Protein AF-A0A953RWY1-F1 (afdb_monomer_lite)

Radius of gyration: 19.35 Å; chains: 1; bounding box: 49×41×42 Å

Foldseek 3Di:
DDPDPPDPCLDCVNLPDPSNCVVVVNPVVVVVVVVLQDKDWDDDPQWIWIDGDHDIDTQGGCVVPPVSSVVSSVVVSVVVVVVVVVVVVVD

Sequence (91 aa):
MREAPPDRDDSYHKLGPRKFSEVHHLHIPAVVARLSAKPFIRVESGVFVGRFGDQEYELGSTEGGLARAIRRMSELQRETQADVEVLSLLN

pLDDT: mean 83.15, std 13.39, range [43.81, 97.69]

Secondary structure (DSSP, 8-state):
-PPPPPPTTS-HHHHHHHHHHHHTT--HHHHHHHHHTSPEEEEETTEEEEEETTEEEEEEEGGG-HHHHHHHHHHHHHHHHHHHHHHHT--

Structure (mmCIF, N/CA/C/O backbone):
data_AF-A0A953RWY1-F1
#
_entry.id   AF-A0A953RWY1-F1
#
loop_
_atom_site.group_PDB
_atom_site.id
_atom_site.type_symbol
_atom_site.label_atom_id
_atom_site.label_alt_id
_atom_site.label_comp_id
_atom_site.label_asym_id
_atom_site.label_entity_id
_atom_site.label_seq_id
_atom_site.pdbx_PDB_ins_code
_atom_site.Cartn_x
_atom_site.Cartn_y
_atom_site.Cartn_z
_atom_site.occupancy
_atom_site.B_iso_or_equiv
_atom_site.auth_seq_id
_atom_site.auth_comp_id
_atom_site.auth_asym_id
_atom_site.auth_atom_id
_atom_site.pdbx_PDB_model_num
ATOM 1 N N . MET A 1 1 ? 34.652 10.263 -7.275 1.00 43.81 1 MET A N 1
ATOM 2 C CA . MET A 1 1 ? 34.175 9.846 -8.609 1.00 43.81 1 MET A CA 1
ATOM 3 C C . MET A 1 1 ? 32.665 10.018 -8.629 1.00 43.81 1 MET A C 1
ATOM 5 O O . MET A 1 1 ? 32.008 9.397 -7.809 1.00 43.81 1 MET A O 1
ATOM 9 N N . ARG A 1 2 ? 32.123 10.924 -9.454 1.00 47.06 2 ARG A N 1
ATOM 10 C CA . ARG A 1 2 ? 30.682 10.940 -9.761 1.00 47.06 2 ARG A CA 1
ATOM 11 C C . ARG A 1 2 ? 30.480 9.926 -10.880 1.00 47.06 2 ARG A C 1
ATOM 13 O O . ARG A 1 2 ? 31.183 10.029 -11.882 1.00 47.06 2 ARG A O 1
ATOM 20 N N . GLU A 1 3 ? 29.598 8.951 -10.684 1.00 51.50 3 GLU A N 1
ATOM 21 C CA . GLU A 1 3 ? 29.174 8.073 -11.774 1.00 51.50 3 GLU A CA 1
ATOM 22 C C . GLU A 1 3 ? 28.648 8.938 -12.923 1.00 51.50 3 GLU A C 1
ATOM 24 O O . GLU A 1 3 ? 27.935 9.924 -12.700 1.00 51.50 3 GLU A O 1
ATOM 29 N N . ALA A 1 4 ? 29.082 8.625 -14.144 1.00 55.59 4 ALA A N 1
ATOM 30 C CA . ALA A 1 4 ? 28.544 9.256 -15.337 1.00 55.59 4 ALA A CA 1
ATOM 31 C C . ALA A 1 4 ? 27.024 9.010 -15.370 1.00 55.59 4 ALA A C 1
ATOM 33 O O . ALA A 1 4 ? 26.589 7.924 -14.983 1.00 55.59 4 ALA A O 1
ATOM 34 N N . PRO A 1 5 ? 26.203 9.994 -15.784 1.00 59.28 5 PRO A N 1
ATOM 35 C CA . PRO A 1 5 ? 24.769 9.769 -15.921 1.00 59.28 5 PRO A CA 1
ATOM 36 C C . PRO A 1 5 ? 24.536 8.558 -16.840 1.00 59.28 5 PRO A C 1
ATOM 38 O O . PRO A 1 5 ? 25.279 8.423 -17.816 1.00 59.28 5 PRO A O 1
ATOM 41 N N . PRO A 1 6 ? 23.550 7.689 -16.539 1.00 59.38 6 PRO A N 1
ATOM 42 C CA . PRO A 1 6 ? 23.281 6.508 -17.351 1.00 59.38 6 PRO A CA 1
ATOM 43 C C . PRO A 1 6 ? 23.104 6.924 -18.811 1.00 59.38 6 PRO A C 1
ATOM 45 O O . PRO A 1 6 ? 22.459 7.938 -19.113 1.00 59.38 6 PRO A O 1
ATOM 48 N N . ASP A 1 7 ? 23.765 6.182 -19.695 1.00 62.91 7 ASP A N 1
ATOM 49 C CA . ASP A 1 7 ? 23.763 6.436 -21.126 1.00 62.91 7 ASP A CA 1
ATOM 50 C C . ASP A 1 7 ? 22.313 6.460 -21.632 1.00 62.91 7 ASP A C 1
ATOM 52 O O . ASP A 1 7 ? 21.542 5.535 -21.397 1.00 62.91 7 ASP A O 1
ATOM 56 N N . ARG A 1 8 ? 21.903 7.529 -22.327 1.00 63.62 8 ARG A N 1
ATOM 57 C CA . ARG A 1 8 ? 20.497 7.740 -22.733 1.00 63.62 8 ARG A CA 1
ATOM 58 C C . ARG A 1 8 ? 19.982 6.677 -23.711 1.00 63.62 8 ARG A C 1
ATOM 60 O O . ARG A 1 8 ? 18.812 6.735 -24.106 1.00 63.62 8 ARG A O 1
ATOM 67 N N . ASP A 1 9 ? 20.840 5.771 -24.161 1.00 76.75 9 ASP A N 1
ATOM 68 C CA . ASP A 1 9 ? 20.512 4.653 -25.040 1.00 76.75 9 ASP A CA 1
ATOM 69 C C . ASP A 1 9 ? 19.940 3.430 -24.318 1.00 76.75 9 ASP A C 1
ATOM 71 O O . ASP A 1 9 ? 19.271 2.625 -24.966 1.00 76.75 9 ASP A O 1
ATOM 75 N N . ASP A 1 10 ? 20.061 3.332 -22.991 1.00 83.19 10 ASP A N 1
ATOM 76 C CA . ASP A 1 10 ? 19.478 2.229 -22.217 1.00 83.19 10 ASP A CA 1
ATOM 77 C C . ASP A 1 10 ? 18.065 2.514 -21.668 1.00 83.19 10 ASP A C 1
ATOM 79 O O . ASP A 1 10 ? 17.511 1.723 -20.903 1.00 83.19 10 ASP A O 1
ATOM 83 N N . SER A 1 11 ? 17.459 3.640 -22.057 1.00 85.81 11 SER A N 1
ATOM 84 C CA . SER A 1 11 ? 16.151 4.066 -21.547 1.00 85.81 11 SER A CA 1
ATOM 85 C C . SER A 1 11 ? 15.010 3.118 -21.942 1.00 85.81 11 SER A C 1
ATOM 87 O O . SER A 1 11 ? 14.977 2.565 -23.044 1.00 85.81 11 SER A O 1
ATOM 89 N N . TYR A 1 12 ? 14.005 2.991 -21.064 1.00 84.69 12 TYR A N 1
ATOM 90 C CA . TYR A 1 12 ? 12.842 2.110 -21.260 1.00 84.69 12 TYR A CA 1
ATOM 91 C C . TYR A 1 12 ? 12.142 2.319 -22.609 1.00 84.69 12 TYR A C 1
ATOM 93 O O . TYR A 1 12 ? 11.807 1.356 -23.295 1.00 84.69 12 TYR A O 1
ATOM 101 N N . HIS A 1 13 ? 11.958 3.578 -23.017 1.00 84.81 13 HIS A N 1
ATOM 102 C CA . HIS A 1 13 ? 11.285 3.919 -24.271 1.00 84.81 13 HIS A CA 1
ATOM 103 C C . HIS A 1 13 ? 12.104 3.574 -25.524 1.00 84.81 13 HIS A C 1
ATOM 105 O O . HIS A 1 13 ? 11.512 3.397 -26.584 1.00 84.81 13 HIS A O 1
ATOM 111 N N . LYS A 1 14 ? 13.435 3.458 -25.415 1.00 89.62 14 LYS A N 1
ATOM 112 C CA . LYS A 1 14 ? 14.311 3.054 -26.525 1.00 89.62 14 LYS A CA 1
ATOM 113 C C . LYS A 1 14 ? 14.523 1.544 -26.591 1.00 89.62 14 LYS A C 1
ATOM 115 O O . LYS A 1 14 ? 14.454 0.969 -27.672 1.00 89.62 14 LYS A O 1
ATOM 120 N N . LEU A 1 15 ? 14.773 0.899 -25.451 1.00 89.94 15 LEU A N 1
ATOM 121 C CA . LEU A 1 15 ? 15.007 -0.547 -25.391 1.00 89.94 15 LEU A CA 1
ATOM 122 C C . LEU A 1 15 ? 13.712 -1.360 -25.508 1.00 89.94 15 LEU A C 1
ATOM 124 O O . LEU A 1 15 ? 13.729 -2.512 -25.944 1.00 89.94 15 LEU A O 1
ATOM 128 N N . GLY A 1 16 ? 12.586 -0.773 -25.109 1.00 89.38 16 GLY A N 1
ATOM 129 C CA . GLY A 1 16 ? 11.335 -1.490 -24.930 1.00 89.38 16 GLY A CA 1
ATOM 130 C C . GLY A 1 16 ? 11.365 -2.428 -23.712 1.00 89.38 16 GLY A C 1
ATOM 131 O O . GLY A 1 16 ? 12.422 -2.715 -23.145 1.00 89.38 16 GLY A O 1
ATOM 132 N N . PRO A 1 17 ? 10.201 -2.950 -23.287 1.00 85.62 17 PRO A N 1
ATOM 133 C CA . PRO A 1 17 ? 10.047 -3.539 -21.955 1.00 85.62 17 PRO A CA 1
ATOM 134 C C . PRO A 1 17 ? 10.910 -4.784 -21.710 1.00 85.62 17 PRO A C 1
ATOM 136 O O . PRO A 1 17 ? 11.478 -4.934 -20.632 1.00 85.62 17 PRO A O 1
ATOM 139 N N . ARG A 1 18 ? 11.026 -5.672 -22.709 1.00 88.50 18 ARG A N 1
ATOM 140 C CA . ARG A 1 18 ? 11.775 -6.937 -22.584 1.00 88.50 18 ARG A CA 1
ATOM 141 C C . ARG A 1 18 ? 13.282 -6.701 -22.504 1.00 88.50 18 ARG A C 1
ATOM 143 O O . ARG A 1 18 ? 13.915 -7.137 -21.553 1.00 88.50 18 ARG A O 1
ATOM 150 N N . LYS A 1 19 ? 13.839 -5.937 -23.447 1.00 90.44 19 LYS A N 1
ATOM 151 C CA . LYS A 1 19 ? 15.283 -5.676 -23.502 1.00 90.44 19 LYS A CA 1
ATOM 152 C C . LYS A 1 19 ? 15.755 -4.776 -22.361 1.00 90.44 19 LYS A C 1
ATOM 154 O O . LYS A 1 19 ? 16.837 -4.992 -21.833 1.00 90.44 19 LYS A O 1
ATOM 159 N N . PHE A 1 20 ? 14.927 -3.824 -21.927 1.00 89.31 20 PHE A N 1
ATOM 160 C CA . PHE A 1 20 ? 15.190 -3.046 -20.715 1.00 89.31 20 PHE A CA 1
ATOM 161 C C . PHE A 1 20 ? 15.294 -3.953 -19.482 1.00 89.31 20 PHE A C 1
ATOM 163 O O . PHE A 1 20 ? 16.207 -3.810 -18.677 1.00 89.31 20 PHE A O 1
ATOM 170 N N . SER A 1 21 ? 14.395 -4.933 -19.361 1.00 89.25 21 SER A N 1
ATOM 171 C CA . SER A 1 21 ? 14.428 -5.916 -18.278 1.00 89.25 21 SER A CA 1
ATOM 172 C C . SER A 1 21 ? 15.703 -6.760 -18.278 1.00 89.25 21 SER A C 1
ATOM 174 O O . SER A 1 21 ? 16.252 -7.022 -17.215 1.00 89.25 21 SER A O 1
ATOM 176 N N . GLU A 1 22 ? 16.167 -7.185 -19.453 1.00 90.19 22 GLU A N 1
ATOM 177 C CA . GLU A 1 22 ? 17.379 -7.997 -19.609 1.00 90.19 22 GLU A CA 1
ATOM 178 C C . GLU A 1 22 ? 18.646 -7.202 -19.277 1.00 90.19 22 GLU A C 1
ATOM 180 O O . GLU A 1 22 ? 19.453 -7.660 -18.471 1.00 90.19 22 GLU A O 1
ATOM 185 N N . VAL A 1 23 ? 18.793 -6.001 -19.851 1.00 92.44 23 VAL A N 1
ATOM 186 C CA . VAL A 1 23 ? 19.963 -5.122 -19.657 1.00 92.44 23 VAL A CA 1
ATOM 187 C C . VAL A 1 23 ? 20.111 -4.699 -18.197 1.00 92.44 23 VAL A C 1
ATOM 189 O O . VAL A 1 23 ? 21.221 -4.657 -17.679 1.00 92.44 23 VAL A O 1
ATOM 192 N N . HIS A 1 24 ? 18.992 -4.427 -17.521 1.00 87.75 24 HIS A N 1
ATOM 193 C CA . HIS A 1 24 ? 18.979 -3.983 -16.124 1.00 87.75 24 HIS A CA 1
ATOM 194 C C . HIS A 1 24 ? 18.743 -5.123 -15.124 1.00 87.75 24 HIS A C 1
ATOM 196 O O . HIS A 1 24 ? 18.520 -4.864 -13.942 1.00 87.75 24 HIS A O 1
ATOM 202 N N . HIS A 1 25 ? 18.759 -6.380 -15.582 1.00 90.31 25 HIS A N 1
ATOM 203 C CA . HIS A 1 25 ? 18.527 -7.574 -14.758 1.00 90.31 25 HIS A CA 1
ATOM 204 C C . HIS A 1 25 ? 17.270 -7.487 -13.872 1.00 90.31 25 HIS A C 1
ATOM 206 O O . HIS A 1 25 ? 17.238 -7.957 -12.732 1.00 90.31 25 HIS A O 1
ATOM 212 N N . LEU A 1 26 ? 16.208 -6.874 -14.393 1.00 89.50 26 LEU A N 1
ATOM 213 C CA . LEU A 1 26 ? 14.959 -6.705 -13.667 1.00 89.50 26 LEU A CA 1
ATOM 214 C C . LEU A 1 26 ? 14.142 -7.990 -13.751 1.00 89.50 26 LEU A C 1
ATOM 216 O O . LEU A 1 26 ? 13.801 -8.463 -14.832 1.00 89.50 26 LEU A O 1
ATOM 220 N N . HIS A 1 27 ? 13.748 -8.529 -12.603 1.00 87.62 27 HIS A N 1
ATOM 221 C CA . HIS A 1 27 ? 12.749 -9.588 -12.549 1.00 87.62 27 HIS A CA 1
ATOM 222 C C . HIS A 1 27 ? 11.358 -8.956 -12.423 1.00 87.62 27 HIS A C 1
ATOM 224 O O . HIS A 1 27 ? 10.827 -8.810 -11.319 1.00 87.62 27 HIS A O 1
ATOM 230 N N . ILE A 1 28 ? 10.778 -8.537 -13.554 1.00 82.25 28 ILE A N 1
ATOM 231 C CA . ILE A 1 28 ? 9.510 -7.781 -13.594 1.00 82.25 28 ILE A CA 1
ATOM 232 C C . ILE A 1 28 ? 8.396 -8.442 -12.766 1.00 82.25 28 ILE A C 1
ATOM 234 O O . ILE A 1 28 ? 7.783 -7.728 -11.973 1.00 82.25 28 ILE A O 1
ATOM 238 N N . PRO A 1 29 ? 8.165 -9.772 -12.823 1.00 82.62 29 PRO A N 1
ATOM 239 C CA . PRO A 1 29 ? 7.153 -10.405 -11.978 1.00 82.62 29 PRO A CA 1
ATOM 240 C C . PRO A 1 29 ? 7.417 -10.246 -10.474 1.00 82.62 29 PRO A C 1
ATOM 242 O O . PRO A 1 29 ? 6.480 -10.028 -9.716 1.00 82.62 29 PRO A O 1
ATOM 245 N N . ALA A 1 30 ? 8.680 -10.285 -10.031 1.00 81.81 30 ALA A N 1
ATOM 246 C CA . ALA A 1 30 ? 9.013 -10.086 -8.615 1.00 81.81 30 ALA A CA 1
ATOM 247 C C . ALA A 1 30 ? 8.879 -8.617 -8.199 1.00 81.81 30 ALA A C 1
ATOM 249 O O . ALA A 1 30 ? 8.449 -8.332 -7.084 1.00 81.81 30 ALA A O 1
ATOM 250 N N . VAL A 1 31 ? 9.209 -7.678 -9.091 1.00 83.38 31 VAL A N 1
ATOM 251 C CA . VAL A 1 31 ? 8.980 -6.247 -8.850 1.00 83.38 31 VAL A CA 1
ATOM 252 C C . VAL A 1 31 ? 7.485 -5.974 -8.706 1.00 83.38 31 VAL A C 1
ATOM 254 O O . VAL A 1 31 ? 7.087 -5.335 -7.737 1.00 83.38 31 VAL A O 1
ATOM 257 N N . VAL A 1 32 ? 6.657 -6.498 -9.615 1.00 79.88 32 VAL A N 1
ATOM 258 C CA . VAL A 1 32 ? 5.195 -6.373 -9.538 1.00 79.88 32 VAL A CA 1
ATOM 259 C C . VAL A 1 32 ? 4.670 -7.023 -8.264 1.00 79.88 32 VAL A C 1
ATOM 261 O O . VAL A 1 32 ? 3.981 -6.350 -7.511 1.00 79.88 32 VAL A O 1
ATOM 264 N N . ALA A 1 33 ? 5.065 -8.260 -7.949 1.00 76.69 33 ALA A N 1
ATOM 265 C CA . ALA A 1 33 ? 4.654 -8.933 -6.716 1.00 76.69 33 ALA A CA 1
ATOM 266 C C . ALA A 1 33 ? 5.015 -8.115 -5.465 1.00 76.69 33 ALA A C 1
ATOM 268 O O . ALA A 1 33 ? 4.185 -7.938 -4.578 1.00 76.69 33 ALA A O 1
ATOM 269 N N . ARG A 1 34 ? 6.220 -7.534 -5.416 1.00 77.69 34 ARG A N 1
ATOM 270 C CA . ARG A 1 34 ? 6.659 -6.677 -4.306 1.00 77.69 34 ARG A CA 1
ATOM 271 C C . ARG A 1 34 ? 5.886 -5.360 -4.232 1.00 77.69 34 ARG A C 1
ATOM 273 O O . ARG A 1 34 ? 5.628 -4.879 -3.134 1.00 77.69 34 ARG A O 1
ATOM 280 N N . LEU A 1 35 ? 5.551 -4.753 -5.370 1.00 73.38 35 LEU A N 1
ATOM 281 C CA . LEU A 1 35 ? 4.739 -3.535 -5.420 1.00 73.38 35 LEU A CA 1
ATOM 282 C C . LEU A 1 35 ? 3.287 -3.814 -5.025 1.00 73.38 35 LEU A C 1
ATOM 284 O O . LEU A 1 35 ? 2.712 -3.026 -4.286 1.00 73.38 35 LEU A O 1
ATOM 288 N N . SER A 1 36 ? 2.724 -4.939 -5.456 1.00 69.19 36 SER A N 1
ATOM 289 C CA . SER A 1 36 ? 1.386 -5.394 -5.073 1.00 69.19 36 SER A CA 1
ATOM 290 C C . SER A 1 36 ? 1.310 -5.806 -3.603 1.00 69.19 36 SER A C 1
ATOM 292 O O . SER A 1 36 ? 0.280 -5.612 -2.971 1.00 69.19 36 SER A O 1
ATOM 294 N N . ALA A 1 37 ? 2.407 -6.315 -3.037 1.00 71.38 37 ALA A N 1
ATOM 295 C CA . ALA A 1 37 ? 2.526 -6.605 -1.613 1.00 71.38 37 ALA A CA 1
ATOM 296 C C . ALA A 1 37 ? 2.805 -5.358 -0.757 1.00 71.38 37 ALA A C 1
ATOM 298 O O . ALA A 1 37 ? 2.864 -5.469 0.467 1.00 71.38 37 ALA A O 1
ATOM 299 N N . LYS A 1 38 ? 3.011 -4.166 -1.347 1.00 77.81 38 LYS A N 1
ATOM 300 C CA . LYS A 1 38 ? 3.185 -2.960 -0.531 1.00 77.81 38 LYS A CA 1
ATOM 301 C C . LYS A 1 38 ? 1.863 -2.627 0.157 1.00 77.81 38 LYS A C 1
ATOM 303 O O . LYS A 1 38 ? 0.863 -2.435 -0.534 1.00 77.81 38 LYS A O 1
ATOM 308 N N . PRO A 1 39 ? 1.864 -2.491 1.491 1.00 76.56 39 PRO A N 1
ATOM 309 C CA . PRO A 1 39 ? 0.680 -2.042 2.192 1.00 76.56 39 PRO A CA 1
ATOM 310 C C . PRO A 1 39 ? 0.290 -0.640 1.711 1.00 76.56 39 PRO A C 1
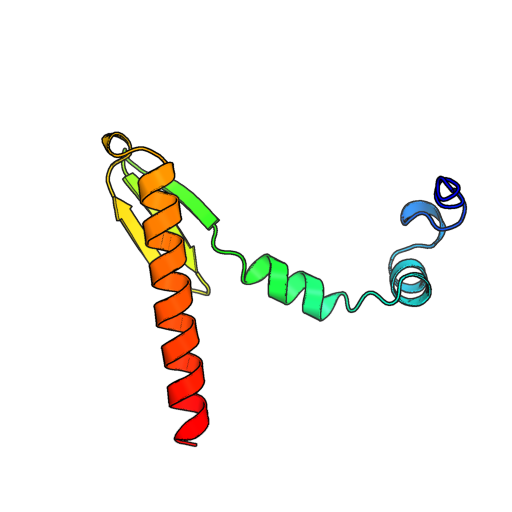ATOM 312 O O . PRO A 1 39 ? 1.142 0.251 1.644 1.00 76.56 39 PRO A O 1
ATOM 315 N N . PHE A 1 40 ? -0.985 -0.444 1.371 1.00 88.06 40 PHE A N 1
ATOM 316 C CA . PHE A 1 40 ? -1.522 0.885 1.068 1.00 88.06 40 PHE A CA 1
ATOM 317 C C . PHE A 1 40 ? -2.344 1.394 2.251 1.00 88.06 40 PHE A C 1
ATOM 319 O O . PHE A 1 40 ? -2.959 0.598 2.954 1.00 88.06 40 PHE A O 1
ATOM 326 N N . ILE A 1 41 ? -2.377 2.716 2.441 1.00 92.81 41 ILE A N 1
ATOM 327 C CA . ILE A 1 41 ? -3.244 3.398 3.411 1.00 92.81 41 ILE A CA 1
ATOM 328 C C . ILE A 1 41 ? -4.110 4.407 2.652 1.00 92.81 41 ILE A C 1
ATOM 330 O O . ILE A 1 41 ? -3.581 5.217 1.890 1.00 92.81 41 ILE A O 1
ATOM 334 N N . ARG A 1 42 ? -5.427 4.364 2.859 1.00 94.69 42 ARG A N 1
ATOM 335 C CA . ARG A 1 42 ? -6.402 5.348 2.363 1.00 94.69 42 ARG A CA 1
ATOM 336 C C . ARG A 1 42 ? -7.221 5.921 3.521 1.00 94.69 42 ARG A C 1
ATOM 338 O O . ARG A 1 42 ? -7.083 5.475 4.657 1.00 94.69 42 ARG A O 1
ATOM 345 N N . VAL A 1 43 ? -8.044 6.926 3.237 1.00 96.12 43 VAL A N 1
ATOM 346 C CA . VAL A 1 43 ? -8.972 7.514 4.214 1.00 96.12 43 VAL A CA 1
ATOM 347 C C . VAL A 1 43 ? -10.401 7.219 3.786 1.00 96.12 43 VAL A C 1
ATOM 349 O O . VAL A 1 43 ? -10.764 7.496 2.645 1.00 96.12 43 VAL A O 1
ATOM 352 N N . GLU A 1 44 ? -11.205 6.709 4.713 1.00 96.31 44 GLU A N 1
ATOM 353 C CA . GLU A 1 44 ? -12.640 6.487 4.543 1.00 96.31 44 GLU A CA 1
ATOM 354 C C . GLU A 1 44 ? -13.384 7.038 5.755 1.00 96.31 44 GLU A C 1
ATOM 356 O O . GLU A 1 44 ? -13.064 6.690 6.885 1.00 96.31 44 GLU A O 1
ATOM 361 N N . SER A 1 45 ? -14.360 7.922 5.534 1.00 95.25 45 SER A N 1
ATOM 362 C CA . SER A 1 45 ? -15.260 8.425 6.589 1.00 95.25 45 SER A CA 1
ATOM 363 C C . SER A 1 45 ? -14.560 8.914 7.875 1.00 95.25 45 SER A C 1
ATOM 365 O O . SER A 1 45 ? -15.076 8.728 8.972 1.00 95.25 45 SER A O 1
ATOM 367 N N . GLY A 1 46 ? -13.384 9.544 7.756 1.00 96.25 46 GLY A N 1
ATOM 368 C CA . GLY A 1 46 ? -12.608 10.043 8.905 1.00 96.25 46 GLY A CA 1
ATOM 369 C C . GLY A 1 46 ? -11.712 8.999 9.581 1.00 96.25 46 GLY A C 1
ATOM 370 O O . GLY A 1 46 ? -11.199 9.234 10.673 1.00 96.25 46 GLY A O 1
ATOM 371 N N . VAL A 1 47 ? -11.488 7.858 8.935 1.00 97.38 47 VAL A N 1
ATOM 372 C CA . VAL A 1 47 ? -10.688 6.744 9.446 1.00 97.38 47 VAL A CA 1
ATOM 373 C C . VAL A 1 47 ? -9.613 6.370 8.430 1.00 97.38 47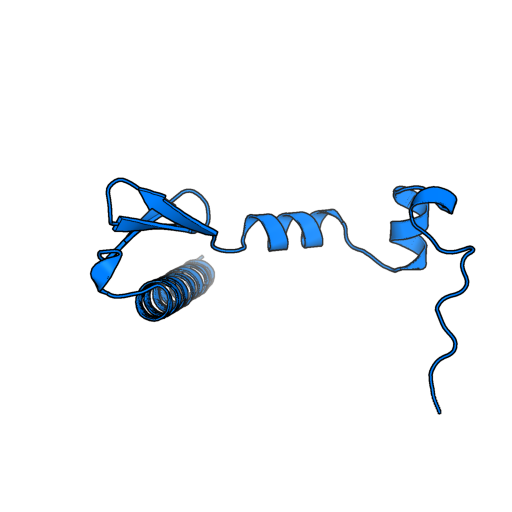 VAL A C 1
ATOM 375 O O . VAL A 1 47 ? -9.846 6.380 7.222 1.00 97.38 47 VAL A O 1
ATOM 378 N N . PHE A 1 48 ? -8.411 6.055 8.906 1.00 97.69 48 PHE A N 1
ATOM 379 C CA . PHE A 1 48 ? -7.374 5.456 8.077 1.00 97.69 48 PHE A CA 1
ATOM 380 C C . PHE A 1 48 ? -7.655 3.964 7.893 1.00 97.69 48 PHE A C 1
ATOM 382 O O . PHE A 1 48 ? -7.760 3.225 8.869 1.00 97.69 48 PHE A O 1
ATOM 389 N N . VAL A 1 49 ? -7.712 3.517 6.641 1.00 96.56 49 VAL A N 1
ATOM 390 C CA . VAL A 1 49 ? -7.906 2.112 6.265 1.00 96.56 49 VAL A CA 1
ATOM 391 C C . VAL A 1 49 ? -6.670 1.633 5.517 1.00 96.56 49 VAL A C 1
ATOM 393 O O . VAL A 1 49 ? -6.241 2.259 4.546 1.00 96.56 49 VAL A O 1
ATOM 396 N N . GLY A 1 50 ? -6.074 0.542 5.986 1.00 93.62 50 GLY A N 1
ATOM 397 C CA . GLY A 1 50 ? -4.932 -0.109 5.360 1.00 93.62 50 GLY A CA 1
A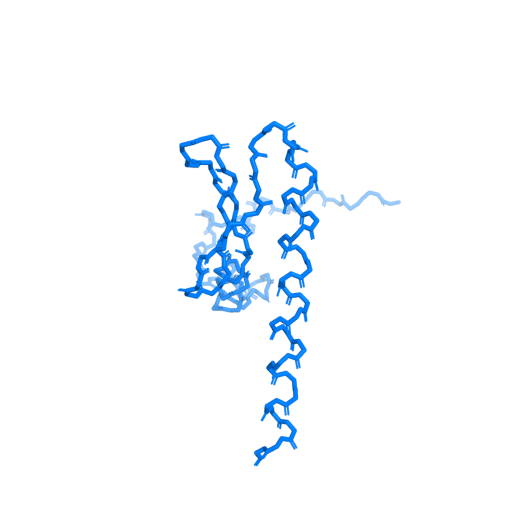TOM 398 C C . GLY A 1 50 ? -5.337 -1.374 4.620 1.00 93.62 50 GLY A C 1
ATOM 399 O O . GLY A 1 50 ? -6.231 -2.073 5.079 1.00 93.62 50 GLY A O 1
ATOM 400 N N . ARG A 1 51 ? -4.660 -1.724 3.525 1.00 89.38 51 ARG A N 1
ATOM 401 C CA . ARG A 1 51 ? -4.763 -3.065 2.923 1.00 89.38 51 ARG A CA 1
ATOM 402 C C . ARG A 1 51 ? -3.399 -3.716 2.848 1.00 89.38 51 ARG A C 1
ATOM 404 O O . ARG A 1 51 ? -2.432 -3.080 2.424 1.00 89.38 51 ARG A O 1
ATOM 411 N N . PHE A 1 52 ? -3.347 -4.992 3.201 1.00 85.69 52 PHE A N 1
ATOM 412 C CA . PHE A 1 52 ? -2.190 -5.852 2.997 1.00 85.69 52 PHE A CA 1
ATOM 413 C C . PHE A 1 52 ? -2.657 -7.197 2.443 1.00 85.69 52 PHE A C 1
ATOM 415 O O . PHE A 1 52 ? -3.557 -7.821 3.003 1.00 85.69 52 PHE A O 1
ATOM 422 N N . GLY A 1 53 ? -2.094 -7.612 1.306 1.00 81.75 53 GLY A N 1
ATOM 423 C CA . GLY A 1 53 ? -2.632 -8.739 0.542 1.00 81.75 53 GLY A CA 1
ATOM 424 C C . GLY A 1 53 ? -4.097 -8.496 0.162 1.00 81.75 53 GLY A C 1
ATOM 425 O O . GLY A 1 53 ? -4.437 -7.462 -0.421 1.00 81.75 53 GLY A O 1
ATOM 426 N N . ASP A 1 54 ? -4.971 -9.425 0.542 1.00 83.44 54 ASP A N 1
ATOM 427 C CA . ASP A 1 54 ? -6.413 -9.358 0.277 1.00 83.44 54 ASP A CA 1
ATOM 428 C C . ASP A 1 54 ? -7.253 -8.935 1.488 1.00 83.44 54 ASP A C 1
ATOM 430 O O . ASP A 1 54 ? -8.479 -8.993 1.440 1.00 83.44 54 ASP A O 1
ATOM 434 N N . GLN A 1 55 ? -6.606 -8.476 2.563 1.00 87.00 55 GLN A N 1
ATOM 435 C CA . GLN A 1 55 ? -7.272 -8.052 3.793 1.00 87.00 55 GLN A CA 1
ATOM 436 C C . GLN A 1 55 ? -7.183 -6.538 3.991 1.00 87.00 55 GLN A C 1
ATOM 438 O O . GLN A 1 55 ? -6.150 -5.919 3.719 1.00 87.00 55 GLN A O 1
ATOM 443 N N . GLU A 1 56 ? -8.277 -5.952 4.477 1.00 92.69 56 GLU A N 1
ATOM 444 C CA . GLU A 1 56 ? -8.364 -4.549 4.882 1.00 92.69 56 GLU A CA 1
ATOM 445 C C . GLU A 1 56 ? -8.422 -4.434 6.410 1.00 92.69 56 GLU A C 1
ATOM 447 O O . GLU A 1 56 ? -9.003 -5.280 7.090 1.00 92.69 56 GLU A O 1
ATOM 452 N N . TYR A 1 57 ? -7.815 -3.378 6.944 1.00 94.06 57 TYR A N 1
ATOM 453 C CA . TYR A 1 57 ? -7.667 -3.142 8.373 1.00 94.06 57 TYR A CA 1
ATOM 454 C C . TYR A 1 57 ? -7.967 -1.691 8.710 1.00 94.06 57 TYR A C 1
ATOM 456 O O . TYR A 1 57 ? -7.474 -0.767 8.059 1.00 94.06 57 TYR A O 1
ATOM 464 N N . GLU A 1 58 ? -8.704 -1.488 9.793 1.00 96.19 58 GLU A N 1
ATOM 465 C CA . GLU A 1 58 ? -8.840 -0.171 10.391 1.00 96.19 58 GLU A CA 1
ATOM 466 C C . GLU A 1 58 ? -7.553 0.201 11.142 1.00 96.19 58 GLU A C 1
ATOM 468 O O . GLU A 1 58 ? -7.079 -0.534 12.010 1.00 96.19 58 GLU A O 1
ATOM 473 N N . LEU A 1 59 ? -6.968 1.351 10.805 1.00 96.50 59 LEU A N 1
ATOM 474 C CA . LEU A 1 59 ? -5.713 1.841 11.386 1.00 96.50 59 LEU A CA 1
ATOM 475 C C . LEU A 1 59 ? -5.929 2.968 12.409 1.00 96.50 59 LEU A C 1
ATOM 477 O O . LEU A 1 59 ? -4.965 3.423 13.032 1.00 96.50 59 LEU A O 1
ATOM 481 N N . GLY A 1 60 ? -7.179 3.404 12.585 1.00 96.56 60 GLY A N 1
ATOM 482 C CA . GLY A 1 60 ? -7.611 4.428 13.535 1.00 96.56 60 GLY A CA 1
ATOM 483 C C . GLY A 1 60 ? -8.085 5.733 12.885 1.00 96.56 60 GLY A C 1
ATOM 484 O O . GLY A 1 60 ? -7.913 5.959 11.688 1.00 96.56 60 GLY A O 1
ATOM 485 N N . SER A 1 61 ? -8.686 6.608 13.696 1.00 97.19 61 SER A N 1
ATOM 486 C CA . SER A 1 61 ? -9.223 7.909 13.263 1.00 97.19 61 SER A CA 1
ATOM 487 C C . SER A 1 61 ? -8.158 8.817 12.635 1.00 97.19 61 SER A C 1
ATOM 489 O O . SER A 1 61 ? -7.003 8.851 13.077 1.00 97.19 61 SER A O 1
ATOM 491 N N . THR A 1 62 ? -8.568 9.633 11.658 1.00 97.06 62 THR A N 1
ATOM 492 C CA . THR A 1 62 ? -7.721 10.669 11.054 1.00 97.06 62 THR A CA 1
ATOM 493 C C . THR A 1 62 ? -7.219 11.702 12.060 1.00 97.06 62 THR A C 1
ATOM 495 O O . THR A 1 62 ? -6.137 12.255 11.872 1.00 97.06 62 THR A O 1
ATOM 498 N N . GLU A 1 63 ? -7.939 11.903 13.167 1.00 97.25 63 GLU A N 1
ATOM 499 C CA . GLU A 1 63 ? -7.526 12.780 14.273 1.00 97.25 63 GLU A CA 1
ATOM 500 C C . GLU A 1 63 ? -6.252 12.283 14.973 1.00 97.25 63 GLU A C 1
ATOM 502 O O . GLU A 1 63 ? -5.466 13.075 15.488 1.00 97.25 63 GLU A O 1
ATOM 507 N N . GLY A 1 64 ? -6.000 10.969 14.947 1.00 94.69 64 GLY A N 1
ATOM 508 C CA . GLY A 1 64 ? -4.775 10.367 15.478 1.00 94.69 64 GLY A CA 1
ATOM 509 C C . GLY A 1 64 ? -3.534 10.624 14.614 1.00 94.69 64 GLY A C 1
ATOM 510 O O . GLY A 1 64 ? -2.411 10.382 15.068 1.00 94.69 64 GLY A O 1
ATOM 511 N N . GLY A 1 65 ? -3.727 11.127 13.391 1.00 96.00 65 GLY A N 1
ATOM 512 C CA . GLY A 1 65 ? -2.675 11.473 12.443 1.00 96.00 65 GLY A CA 1
ATOM 513 C C . GLY A 1 65 ? -2.062 10.279 11.699 1.00 96.00 65 GLY A C 1
ATOM 514 O O . GLY A 1 65 ? -2.017 9.145 12.179 1.00 96.00 65 GLY A O 1
ATOM 515 N N . LEU A 1 66 ? -1.521 10.560 10.509 1.00 95.25 66 LEU A N 1
ATOM 516 C CA . LEU A 1 66 ? -0.980 9.549 9.590 1.00 95.25 66 LEU A CA 1
ATOM 517 C C . LEU A 1 66 ? 0.176 8.733 10.192 1.00 95.25 66 LEU A C 1
ATOM 519 O O . LEU A 1 66 ? 0.298 7.541 9.925 1.00 95.25 66 LEU A O 1
ATOM 523 N N . ALA A 1 67 ? 1.016 9.347 11.030 1.00 96.88 67 ALA A N 1
ATOM 524 C CA . ALA A 1 67 ? 2.148 8.657 11.649 1.00 96.88 67 ALA A CA 1
ATOM 525 C C . ALA A 1 67 ? 1.707 7.452 12.500 1.00 96.88 67 ALA A C 1
ATOM 527 O O . ALA A 1 67 ? 2.366 6.411 12.487 1.00 96.88 67 ALA A O 1
ATOM 528 N N . ARG A 1 68 ? 0.568 7.563 13.202 1.00 96.06 68 ARG A N 1
ATOM 529 C CA . ARG A 1 68 ? -0.000 6.445 13.968 1.00 96.06 68 ARG A CA 1
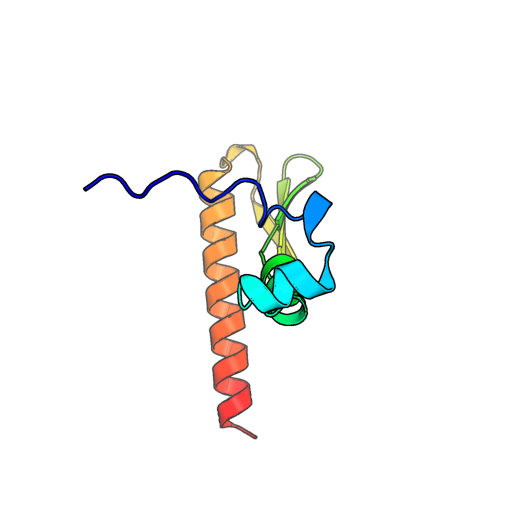ATOM 530 C C . ARG A 1 68 ? -0.520 5.343 13.048 1.00 96.06 68 ARG A C 1
ATOM 532 O O . ARG A 1 68 ? -0.223 4.177 13.297 1.00 96.06 68 ARG A O 1
ATOM 539 N N . ALA A 1 69 ? -1.199 5.708 11.961 1.00 96.06 69 ALA A N 1
ATOM 540 C CA . ALA A 1 69 ? -1.683 4.746 10.974 1.00 96.06 69 ALA A CA 1
ATOM 541 C C . ALA A 1 69 ? -0.533 3.970 10.303 1.00 96.06 69 ALA A C 1
ATOM 543 O O . ALA A 1 69 ? -0.584 2.745 10.220 1.00 96.06 69 ALA A O 1
ATOM 544 N N . ILE A 1 70 ? 0.554 4.650 9.910 1.00 94.62 70 ILE A N 1
ATOM 545 C CA . ILE A 1 70 ? 1.754 4.009 9.336 1.00 94.62 70 ILE A CA 1
ATOM 546 C C . ILE A 1 70 ? 2.370 3.011 10.320 1.00 94.62 70 ILE A C 1
ATOM 548 O O . ILE A 1 70 ? 2.753 1.903 9.931 1.00 94.62 70 ILE A O 1
ATOM 552 N N . ARG A 1 71 ? 2.467 3.388 11.600 1.00 95.31 71 ARG A N 1
ATOM 553 C CA . ARG A 1 71 ? 2.995 2.499 12.635 1.00 95.31 71 ARG A CA 1
ATOM 554 C C . ARG A 1 71 ? 2.137 1.242 12.771 1.00 95.31 71 ARG A C 1
ATOM 556 O O . ARG A 1 71 ? 2.698 0.150 12.725 1.00 95.31 71 ARG A O 1
ATOM 563 N N . ARG A 1 72 ? 0.810 1.390 12.868 1.00 95.19 72 ARG A N 1
ATOM 564 C CA . ARG A 1 72 ? -0.111 0.248 12.973 1.00 95.19 72 ARG A CA 1
ATOM 565 C C . ARG A 1 72 ? -0.027 -0.660 11.748 1.00 95.19 72 ARG A C 1
ATOM 567 O O . ARG A 1 72 ? 0.049 -1.874 11.892 1.00 95.19 72 ARG A O 1
ATOM 574 N N . MET A 1 73 ? 0.064 -0.078 10.554 1.00 93.81 73 MET A N 1
ATOM 575 C CA . MET A 1 73 ? 0.230 -0.837 9.314 1.00 93.81 73 MET A CA 1
ATOM 576 C C . MET A 1 73 ? 1.535 -1.644 9.289 1.00 93.81 73 MET A C 1
ATOM 578 O O . MET A 1 73 ? 1.565 -2.788 8.845 1.00 93.81 73 MET A O 1
ATOM 582 N N . SER A 1 74 ? 2.618 -1.059 9.803 1.00 90.75 74 SER A N 1
ATOM 583 C CA . SER A 1 74 ? 3.919 -1.731 9.894 1.00 90.75 74 SER A CA 1
ATOM 584 C C . SER A 1 74 ? 3.916 -2.871 10.917 1.00 90.75 74 SER A C 1
ATOM 586 O O . SER A 1 74 ? 4.653 -3.840 10.758 1.00 90.75 74 SER A O 1
ATOM 588 N N . GLU A 1 75 ? 3.127 -2.753 11.987 1.00 92.31 75 GLU A N 1
ATOM 589 C CA . GLU A 1 75 ? 2.916 -3.828 12.964 1.00 92.31 75 GLU A CA 1
ATOM 590 C C . GLU A 1 75 ? 2.152 -4.993 12.326 1.00 92.31 75 GLU A C 1
ATOM 592 O O . GLU A 1 75 ? 2.665 -6.108 12.337 1.00 92.31 75 GLU A O 1
ATOM 597 N N . LEU A 1 76 ? 1.029 -4.718 11.653 1.00 90.12 76 LEU A N 1
ATOM 598 C CA .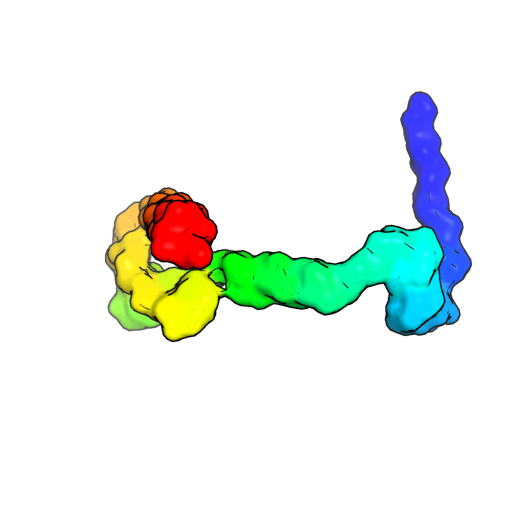 LEU A 1 76 ? 0.236 -5.725 10.931 1.00 90.12 76 LEU A CA 1
ATOM 599 C C . LEU A 1 76 ? 1.055 -6.476 9.875 1.00 90.12 76 LEU A C 1
ATOM 601 O O . LEU A 1 76 ? 0.944 -7.694 9.739 1.00 90.12 76 LEU A O 1
ATOM 605 N N . GLN A 1 77 ? 1.921 -5.764 9.148 1.00 85.81 77 GLN A N 1
ATOM 606 C CA . GLN A 1 77 ? 2.823 -6.388 8.183 1.00 85.81 77 GLN A CA 1
ATOM 607 C C . GLN A 1 77 ? 3.775 -7.390 8.853 1.00 85.81 77 GLN A C 1
ATOM 609 O O . GLN A 1 77 ? 4.017 -8.462 8.302 1.00 85.81 77 GLN A O 1
ATOM 614 N N . ARG A 1 78 ? 4.325 -7.055 10.028 1.00 85.81 78 ARG A N 1
ATOM 615 C CA . ARG A 1 78 ? 5.230 -7.949 10.768 1.00 85.81 78 ARG A CA 1
ATOM 616 C C . ARG A 1 78 ? 4.497 -9.148 11.356 1.00 85.81 78 ARG A C 1
ATOM 618 O O . ARG A 1 78 ? 5.030 -10.246 11.279 1.00 85.81 78 ARG A O 1
ATOM 625 N N . GLU A 1 79 ? 3.303 -8.936 11.905 1.00 85.00 79 GLU A N 1
ATOM 626 C CA . GLU A 1 79 ? 2.434 -10.005 12.417 1.00 85.00 79 GLU A CA 1
ATOM 627 C C . GLU A 1 79 ? 2.126 -11.016 11.299 1.00 85.00 79 GLU A C 1
ATOM 629 O O . GLU A 1 79 ? 2.426 -12.198 11.427 1.00 85.00 79 GLU A O 1
ATOM 634 N N . THR A 1 80 ? 1.679 -10.531 10.137 1.00 79.38 80 THR A N 1
ATOM 635 C CA . THR A 1 80 ? 1.342 -11.392 8.990 1.00 79.38 80 THR A CA 1
ATOM 636 C C . THR A 1 80 ? 2.566 -12.119 8.422 1.00 79.38 80 THR A C 1
ATOM 638 O O . THR A 1 80 ? 2.480 -13.283 8.038 1.00 79.38 80 THR A O 1
ATOM 641 N N . GLN A 1 81 ? 3.726 -11.454 8.359 1.00 72.69 81 GLN A N 1
ATOM 642 C CA . GLN A 1 81 ? 4.965 -12.085 7.897 1.00 72.69 81 GLN A CA 1
ATOM 643 C C . GLN A 1 81 ? 5.429 -13.196 8.853 1.00 72.69 81 GLN A C 1
ATOM 645 O O . GLN A 1 81 ? 5.884 -14.240 8.388 1.00 72.69 81 GLN A O 1
ATOM 650 N N . ALA A 1 82 ? 5.290 -12.986 10.165 1.00 71.56 82 ALA A N 1
ATOM 651 C CA . ALA A 1 82 ? 5.617 -13.991 11.172 1.00 71.56 82 ALA A CA 1
ATOM 652 C C . ALA A 1 82 ? 4.682 -15.208 11.085 1.00 71.56 82 ALA A C 1
ATOM 654 O O . ALA A 1 82 ? 5.153 -16.341 11.160 1.00 71.56 82 ALA A O 1
ATOM 655 N N . ASP A 1 83 ? 3.384 -14.994 10.851 1.00 69.94 83 ASP A N 1
ATOM 656 C CA . ASP A 1 83 ? 2.418 -16.086 10.677 1.00 69.94 83 ASP A CA 1
ATOM 657 C C . ASP A 1 83 ? 2.735 -16.946 9.446 1.00 69.94 83 ASP A C 1
ATOM 659 O O . ASP A 1 83 ? 2.680 -18.175 9.509 1.00 69.94 83 ASP A O 1
ATOM 663 N N . VAL A 1 84 ? 3.124 -16.319 8.330 1.00 64.00 84 VAL A N 1
ATOM 664 C CA . VAL A 1 84 ? 3.540 -17.037 7.114 1.00 64.00 84 VAL A CA 1
ATOM 665 C C . VAL A 1 84 ? 4.798 -17.878 7.365 1.00 64.00 84 VAL A C 1
ATOM 667 O O . VAL A 1 84 ? 4.856 -19.026 6.923 1.00 64.00 84 VAL A O 1
ATOM 670 N N . GLU A 1 85 ? 5.784 -17.351 8.098 1.00 60.00 85 GLU A N 1
ATOM 671 C CA . GLU A 1 85 ? 6.989 -18.103 8.477 1.00 60.00 85 GLU A CA 1
ATOM 672 C C . GLU A 1 85 ? 6.658 -19.304 9.375 1.00 60.00 85 GLU A C 1
ATOM 674 O O . GLU A 1 85 ? 7.094 -20.418 9.081 1.00 60.00 85 GLU A O 1
ATOM 679 N N . VAL A 1 86 ? 5.833 -19.128 10.411 1.00 67.25 86 VAL A N 1
ATOM 680 C CA . VAL A 1 86 ? 5.407 -20.226 11.297 1.00 67.25 86 VAL A CA 1
ATOM 681 C C . VAL A 1 86 ? 4.640 -21.308 10.530 1.00 67.25 86 VAL A C 1
ATOM 683 O O . VAL A 1 86 ? 4.932 -22.491 10.694 1.00 67.25 86 VAL A O 1
ATOM 686 N N . LEU A 1 87 ? 3.703 -20.933 9.652 1.00 67.94 87 LEU A N 1
ATOM 687 C CA . LEU A 1 87 ? 2.938 -21.887 8.838 1.00 67.94 87 LEU A CA 1
ATOM 688 C C . LEU A 1 87 ? 3.819 -22.670 7.852 1.00 67.94 87 LEU A C 1
ATOM 690 O O . LEU A 1 87 ? 3.528 -23.827 7.560 1.00 67.94 87 LEU A O 1
ATOM 694 N N . SER A 1 88 ? 4.907 -22.069 7.361 1.00 62.78 88 SER A N 1
ATOM 695 C CA . SER A 1 88 ? 5.876 -22.743 6.483 1.00 62.78 88 SER A CA 1
ATOM 696 C C . SER A 1 88 ? 6.807 -23.725 7.199 1.00 62.78 88 SER A C 1
ATOM 698 O O . SER A 1 88 ? 7.373 -24.595 6.549 1.00 62.78 88 SER A O 1
ATOM 700 N N . LEU A 1 89 ? 6.953 -23.611 8.523 1.00 69.50 89 LEU A N 1
ATOM 701 C CA . LEU A 1 89 ? 7.733 -24.540 9.350 1.00 69.50 89 LEU A CA 1
ATOM 702 C C . LEU A 1 89 ? 6.907 -25.741 9.841 1.00 69.50 89 LEU A C 1
ATOM 704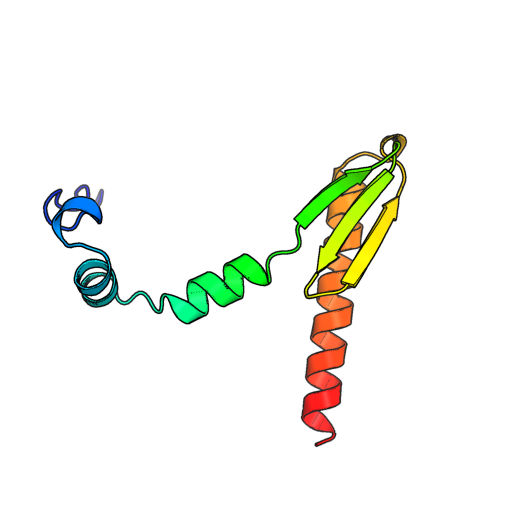 O O . LEU A 1 89 ? 7.465 -26.673 10.419 1.00 69.50 89 LEU A O 1
ATOM 708 N N . LEU A 1 90 ? 5.586 -25.704 9.649 1.00 69.50 90 LEU A N 1
ATOM 709 C CA . LEU A 1 90 ? 4.642 -26.738 10.083 1.00 69.50 90 LEU A CA 1
ATOM 710 C C . LEU A 1 90 ? 4.137 -27.636 8.935 1.00 69.50 90 LEU A C 1
ATOM 712 O O . LEU A 1 90 ? 3.332 -28.530 9.194 1.00 69.50 90 LEU A O 1
ATOM 716 N N . ASN A 1 91 ? 4.616 -27.417 7.704 1.00 47.75 91 ASN A N 1
ATOM 717 C CA . ASN A 1 91 ? 4.343 -28.219 6.502 1.00 47.75 91 ASN A CA 1
ATOM 718 C C . ASN A 1 91 ? 5.631 -28.857 5.971 1.00 47.75 91 ASN A C 1
ATOM 720 O O . ASN A 1 91 ? 5.519 -29.919 5.319 1.00 47.75 91 ASN A O 1
#